Protein AF-A0A0A0NTT5-F1 (afdb_monomer_lite)

InterPro domains:
  IPR029017 Enolase-like, N-terminal [G3DSA:3.30.390.10] (23-67)

Foldseek 3Di:
DDDPDDPPDDPDDDPCCVVCPPVKDFDDKDWDWDQPPPDTWIKIWTDIPDPPDIDIDTDDDPPPPPDD

Structure (mmCIF, N/CA/C/O backbone):
data_AF-A0A0A0NTT5-F1
#
_entry.id   AF-A0A0A0NTT5-F1
#
loop_
_atom_site.group_PDB
_atom_site.id
_atom_site.type_symbol
_atom_site.label_atom_id
_atom_site.label_alt_id
_atom_site.label_comp_id
_atom_site.label_asym_id
_atom_site.label_entity_id
_atom_site.label_seq_id
_atom_site.pdbx_PDB_ins_code
_atom_site.Cartn_x
_atom_site.Cartn_y
_atom_site.Cartn_z
_atom_site.occupancy
_atom_site.B_iso_or_equiv
_atom_site.auth_seq_id
_atom_site.auth_comp_id
_atom_site.auth_asym_id
_atom_site.auth_atom_id
_atom_site.pdbx_PDB_model_num
ATOM 1 N N . MET A 1 1 ? 11.399 40.892 4.415 1.00 52.75 1 MET A N 1
ATOM 2 C CA . MET A 1 1 ? 12.524 40.471 3.551 1.00 52.75 1 MET A CA 1
ATOM 3 C C . MET A 1 1 ? 12.314 39.010 3.193 1.00 52.75 1 MET A C 1
ATOM 5 O O . MET A 1 1 ? 12.316 38.187 4.095 1.00 52.75 1 MET A O 1
ATOM 9 N N . SER A 1 2 ? 12.035 38.699 1.925 1.00 62.09 2 SER A N 1
ATOM 10 C CA . SER A 1 2 ? 11.919 37.308 1.463 1.00 62.09 2 SER A CA 1
ATOM 11 C C . SER A 1 2 ? 13.300 36.659 1.441 1.00 62.09 2 SER A C 1
ATOM 13 O O . SER A 1 2 ? 14.256 37.293 0.996 1.00 62.09 2 SER A O 1
ATOM 15 N N . ALA A 1 3 ? 13.405 35.421 1.927 1.00 63.81 3 ALA A N 1
ATOM 16 C CA . ALA A 1 3 ? 14.641 34.652 1.840 1.00 63.81 3 ALA A CA 1
ATOM 17 C C . ALA A 1 3 ? 15.075 34.511 0.364 1.00 63.81 3 ALA A C 1
ATOM 19 O O . ALA A 1 3 ? 14.207 34.355 -0.506 1.00 63.81 3 ALA A O 1
ATOM 20 N N . PRO A 1 4 ? 16.383 34.586 0.058 1.00 70.44 4 PRO A N 1
ATOM 21 C CA . PRO A 1 4 ? 16.876 34.321 -1.288 1.00 70.44 4 PRO A CA 1
ATOM 22 C C . PRO A 1 4 ? 16.442 32.911 -1.708 1.00 70.44 4 PRO A C 1
ATOM 24 O O . PRO A 1 4 ? 16.586 31.962 -0.941 1.00 70.44 4 PRO A O 1
ATOM 27 N N . ARG A 1 5 ? 15.866 32.772 -2.910 1.00 69.81 5 ARG A N 1
ATOM 28 C CA . ARG A 1 5 ? 15.549 31.454 -3.475 1.00 69.81 5 ARG A CA 1
ATOM 29 C C . ARG A 1 5 ? 16.869 30.721 -3.688 1.00 69.81 5 ARG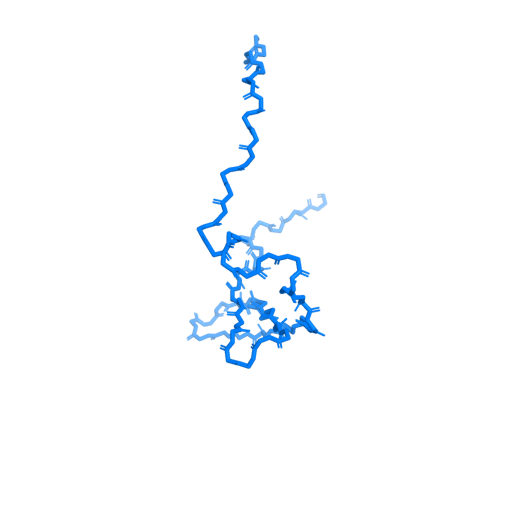 A C 1
ATOM 31 O O . ARG A 1 5 ? 17.638 31.106 -4.566 1.00 69.81 5 ARG A O 1
ATOM 38 N N . GLU A 1 6 ? 17.131 29.708 -2.872 1.00 72.00 6 GLU A N 1
ATOM 39 C CA . GLU A 1 6 ? 18.274 28.827 -3.076 1.00 72.00 6 GLU A CA 1
ATOM 40 C C . GLU A 1 6 ? 18.208 28.202 -4.481 1.00 72.00 6 GLU A C 1
ATOM 42 O O . GLU A 1 6 ? 17.110 27.922 -4.984 1.00 72.00 6 GLU A O 1
ATOM 47 N N . PRO A 1 7 ? 19.359 27.995 -5.147 1.00 74.00 7 PRO A N 1
ATOM 48 C CA . PRO A 1 7 ? 19.401 27.241 -6.389 1.00 74.00 7 PRO A CA 1
ATOM 49 C C . PRO A 1 7 ? 18.803 25.856 -6.137 1.00 74.00 7 PRO A C 1
ATOM 51 O O . PRO A 1 7 ? 19.251 25.136 -5.246 1.00 74.00 7 PRO A O 1
ATOM 54 N N . HIS A 1 8 ? 17.788 25.477 -6.911 1.00 73.06 8 HIS A N 1
ATOM 55 C CA . HIS A 1 8 ? 17.237 24.130 -6.855 1.00 73.06 8 HIS A CA 1
ATOM 56 C C . HIS A 1 8 ? 18.277 23.183 -7.450 1.00 73.06 8 HIS A C 1
ATOM 58 O O . HIS A 1 8 ? 18.384 23.021 -8.665 1.00 73.06 8 HIS A O 1
ATOM 64 N N . LEU A 1 9 ? 19.097 22.589 -6.587 1.00 77.06 9 LEU A N 1
ATOM 65 C CA . LEU A 1 9 ? 19.926 21.471 -6.999 1.00 77.06 9 LEU A CA 1
ATOM 66 C C . LEU A 1 9 ? 18.999 20.353 -7.494 1.00 77.06 9 LEU A C 1
ATOM 68 O O . LEU A 1 9 ? 17.931 20.141 -6.903 1.00 77.06 9 LEU A O 1
ATOM 72 N N . PRO A 1 10 ? 19.365 19.650 -8.579 1.00 78.38 10 PRO A N 1
ATOM 73 C CA . PRO A 1 10 ? 18.605 18.489 -9.002 1.00 78.38 10 PRO A CA 1
ATOM 74 C C . PRO A 1 10 ? 18.512 17.505 -7.827 1.00 78.38 10 PRO A C 1
ATOM 76 O O . PRO A 1 10 ? 19.481 17.358 -7.072 1.00 78.38 10 PRO A O 1
ATOM 79 N N . PRO A 1 11 ? 17.350 16.859 -7.631 1.00 75.56 11 PRO A N 1
ATOM 80 C CA . PRO A 1 11 ? 17.175 15.924 -6.535 1.00 75.56 11 PRO A CA 1
ATOM 81 C C . PRO A 1 11 ? 18.247 14.839 -6.613 1.00 75.56 11 PRO A C 1
ATOM 83 O O . PRO A 1 11 ? 18.559 14.336 -7.695 1.00 75.56 11 PRO A O 1
ATOM 86 N N . ALA A 1 12 ? 18.815 14.489 -5.459 1.00 78.69 12 ALA A N 1
ATOM 87 C CA . ALA A 1 12 ? 19.785 13.412 -5.379 1.00 78.69 12 ALA A CA 1
ATOM 88 C C . ALA A 1 12 ? 19.167 12.133 -5.954 1.00 78.69 12 ALA A C 1
ATOM 90 O O . ALA A 1 12 ? 18.093 11.693 -5.534 1.00 78.69 12 ALA A O 1
ATOM 91 N N . GLN A 1 13 ? 19.844 11.550 -6.938 1.00 73.31 13 GLN A N 1
ATOM 92 C CA . GLN A 1 13 ? 19.373 10.337 -7.579 1.00 73.31 13 GLN A CA 1
ATOM 93 C C . GLN A 1 13 ? 19.608 9.159 -6.639 1.00 73.31 13 GLN A C 1
ATOM 95 O O . GLN A 1 13 ? 20.705 8.978 -6.110 1.00 73.31 13 GLN A O 1
ATOM 100 N N . ALA A 1 14 ? 18.569 8.364 -6.405 1.00 72.69 14 ALA A N 1
ATOM 101 C CA . ALA A 1 14 ? 18.695 7.234 -5.506 1.00 72.69 14 ALA A CA 1
ATOM 102 C C . ALA A 1 14 ? 19.669 6.175 -6.069 1.00 72.69 14 ALA A C 1
ATOM 104 O O . ALA A 1 14 ? 19.681 5.941 -7.281 1.00 72.69 14 ALA A O 1
ATOM 105 N N . PRO A 1 15 ? 20.462 5.498 -5.218 1.00 70.88 15 PRO A N 1
ATOM 106 C CA . PRO A 1 15 ? 21.549 4.620 -5.666 1.00 70.88 15 PRO A CA 1
ATOM 107 C C . PRO A 1 15 ? 21.063 3.437 -6.516 1.00 70.88 15 PRO A C 1
ATOM 109 O O . PRO A 1 15 ? 21.750 3.004 -7.434 1.00 70.88 15 PRO A O 1
ATOM 112 N N . TRP A 1 16 ? 19.834 2.970 -6.290 1.00 71.56 16 TRP A N 1
ATOM 113 C CA . TRP A 1 16 ? 19.224 1.887 -7.067 1.00 71.56 16 TRP A CA 1
ATOM 114 C C . TRP A 1 16 ? 18.780 2.297 -8.480 1.00 71.56 16 TRP A C 1
ATOM 116 O O . TRP A 1 16 ? 18.407 1.434 -9.275 1.00 71.56 16 TRP A O 1
ATOM 126 N N . VAL A 1 17 ? 18.800 3.591 -8.821 1.00 73.62 17 VAL A N 1
ATOM 127 C CA . VAL A 1 17 ? 18.396 4.067 -10.154 1.00 73.62 17 VAL A CA 1
ATOM 128 C C . VAL A 1 17 ? 19.423 3.673 -11.215 1.00 73.62 17 VAL A C 1
ATOM 130 O O . VAL A 1 17 ? 19.028 3.335 -12.327 1.00 73.62 17 VAL A O 1
ATOM 133 N N . ALA A 1 18 ? 20.715 3.650 -10.878 1.00 71.38 18 ALA A N 1
ATOM 134 C CA . ALA A 1 18 ? 21.764 3.226 -11.807 1.00 71.38 18 ALA A CA 1
ATOM 135 C C . ALA A 1 18 ? 21.659 1.731 -12.161 1.00 71.38 18 ALA A C 1
ATOM 137 O O . ALA A 1 18 ? 21.878 1.355 -13.309 1.00 71.38 18 ALA A O 1
ATOM 138 N N . GLU A 1 19 ? 21.279 0.887 -11.196 1.00 67.12 19 GLU A N 1
ATOM 139 C CA . GLU A 1 19 ? 21.175 -0.565 -11.397 1.00 67.12 19 GLU A CA 1
ATOM 140 C C . GLU A 1 19 ? 19.848 -0.995 -12.035 1.00 67.12 19 GLU A C 1
ATOM 142 O O . GLU A 1 19 ? 19.820 -1.910 -12.859 1.00 67.12 19 GLU A O 1
ATOM 147 N N . ARG A 1 20 ? 18.730 -0.351 -11.666 1.00 67.62 20 ARG A N 1
ATOM 148 C CA . ARG A 1 20 ? 17.384 -0.767 -12.107 1.00 67.62 20 ARG A CA 1
ATOM 149 C C . ARG A 1 20 ? 16.820 0.057 -13.266 1.00 67.62 20 ARG A C 1
ATOM 151 O O . ARG A 1 20 ? 16.003 -0.468 -14.023 1.00 67.62 20 ARG A O 1
ATOM 158 N N . GLY A 1 21 ? 17.267 1.302 -13.442 1.00 67.56 21 GLY A N 1
ATOM 159 C CA . GLY A 1 21 ? 16.867 2.189 -14.540 1.00 67.56 21 GLY A CA 1
ATOM 160 C C . GLY A 1 21 ? 15.349 2.321 -14.750 1.00 67.56 21 GLY A C 1
ATOM 161 O O . GLY A 1 21 ? 14.539 2.037 -13.866 1.00 67.56 21 GLY A O 1
ATOM 162 N N . ASP A 1 22 ? 14.960 2.691 -15.9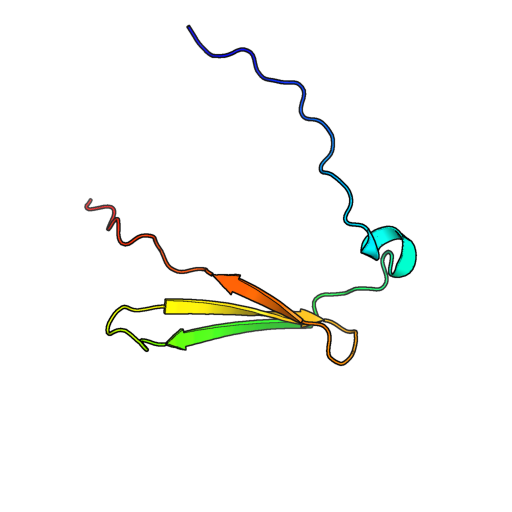74 1.00 65.38 22 ASP A N 1
ATOM 163 C CA . ASP A 1 22 ? 13.572 2.812 -16.459 1.00 65.38 22 ASP A CA 1
ATOM 164 C C . ASP A 1 22 ? 12.752 1.506 -16.435 1.00 65.38 22 ASP A C 1
ATOM 166 O O . ASP A 1 22 ? 11.619 1.468 -16.908 1.00 65.38 22 ASP A O 1
ATOM 170 N N . LYS A 1 23 ? 13.287 0.401 -15.913 1.00 82.69 23 LYS A N 1
ATOM 171 C CA . LYS A 1 23 ? 12.569 -0.879 -15.869 1.00 82.69 23 LYS A CA 1
ATOM 172 C C . LYS A 1 23 ? 11.671 -0.998 -14.648 1.00 82.69 23 LYS A C 1
ATOM 174 O O . LYS A 1 23 ? 10.691 -1.739 -14.702 1.00 82.69 23 LYS A O 1
ATOM 179 N N . LEU A 1 24 ? 11.977 -0.279 -13.566 1.00 87.56 24 LEU A N 1
ATOM 180 C CA . LEU A 1 24 ? 11.143 -0.292 -12.372 1.00 87.56 24 LEU A CA 1
ATOM 181 C C . LEU A 1 24 ? 9.865 0.514 -12.626 1.00 87.56 24 LEU A C 1
ATOM 183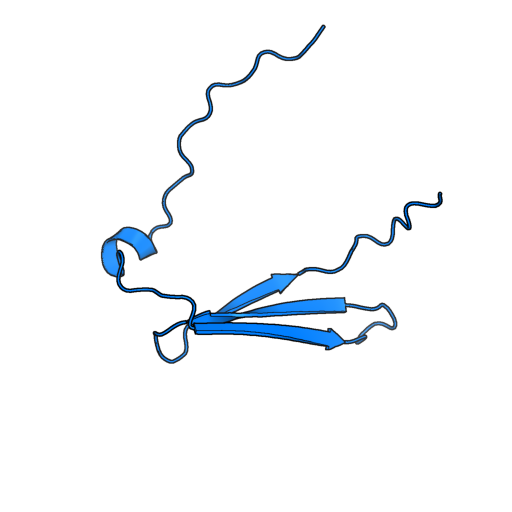 O O . LEU A 1 24 ? 9.901 1.692 -12.997 1.00 87.56 24 LEU A O 1
ATOM 187 N N . ARG A 1 25 ? 8.721 -0.138 -12.435 1.00 88.81 25 ARG A N 1
ATOM 188 C CA . ARG A 1 25 ? 7.392 0.438 -12.630 1.00 88.81 25 ARG A CA 1
ATOM 189 C C . ARG A 1 25 ? 6.532 0.145 -11.416 1.00 88.81 25 ARG A C 1
ATOM 191 O O . ARG A 1 25 ? 6.537 -0.968 -10.896 1.00 88.81 25 ARG A O 1
ATOM 198 N N . ILE A 1 26 ? 5.787 1.157 -10.986 1.00 93.88 26 ILE A N 1
ATOM 199 C CA . ILE A 1 26 ? 4.723 0.988 -9.999 1.00 93.88 26 ILE A CA 1
ATOM 200 C C . ILE A 1 26 ? 3.605 0.190 -10.668 1.00 93.88 26 ILE A C 1
ATOM 202 O O . ILE A 1 26 ? 3.165 0.545 -11.761 1.00 93.88 26 ILE A O 1
ATOM 206 N N . THR A 1 27 ? 3.161 -0.882 -10.022 1.00 97.00 27 THR A N 1
ATOM 207 C CA . THR A 1 27 ? 2.103 -1.767 -10.538 1.00 97.00 27 THR A CA 1
ATOM 208 C C . THR A 1 27 ? 0.793 -1.604 -9.781 1.00 97.00 27 THR A C 1
ATOM 210 O O . THR A 1 27 ? -0.271 -1.783 -10.367 1.00 97.00 27 THR A O 1
ATOM 213 N N . ALA A 1 28 ? 0.850 -1.229 -8.501 1.00 97.44 28 ALA A N 1
ATOM 214 C CA . ALA A 1 28 ? -0.332 -0.940 -7.701 1.00 97.44 28 ALA A CA 1
ATOM 215 C C . ALA A 1 28 ? -0.010 -0.010 -6.526 1.00 97.44 28 ALA A C 1
ATOM 217 O O . ALA A 1 28 ? 1.118 0.045 -6.033 1.00 97.44 28 ALA A O 1
ATOM 218 N N . VAL A 1 29 ? -1.042 0.675 -6.036 1.00 97.88 29 VAL A N 1
ATOM 219 C CA . VAL A 1 29 ? -1.011 1.420 -4.776 1.00 97.88 29 VAL A CA 1
ATOM 220 C C . VAL A 1 29 ? -2.193 0.966 -3.933 1.00 97.88 29 VAL A C 1
ATOM 222 O O . VAL A 1 29 ? -3.326 0.946 -4.411 1.00 97.88 29 VAL A O 1
ATOM 225 N N . ARG A 1 30 ? -1.935 0.588 -2.679 1.00 97.50 30 ARG A N 1
ATOM 226 C CA . ARG A 1 30 ? -2.968 0.157 -1.729 1.00 97.50 30 ARG A CA 1
ATOM 227 C C . ARG A 1 30 ? -2.852 0.928 -0.430 1.00 97.50 30 ARG A C 1
ATOM 229 O O . ARG A 1 30 ? -1.750 1.170 0.057 1.00 97.50 30 ARG A O 1
ATOM 236 N N . THR A 1 31 ? -3.991 1.263 0.154 1.00 96.94 31 THR A N 1
ATOM 237 C CA . THR A 1 31 ? -4.067 1.948 1.444 1.00 96.94 31 THR A CA 1
ATOM 238 C C . THR A 1 31 ? -4.575 1.009 2.523 1.00 96.94 31 THR A C 1
ATOM 240 O O . THR A 1 31 ? -5.542 0.279 2.311 1.00 96.94 31 THR A O 1
ATOM 243 N N . PHE A 1 32 ? -3.954 1.078 3.695 1.00 95.44 32 PHE A N 1
ATOM 244 C CA . PHE A 1 32 ? -4.332 0.323 4.881 1.00 95.44 32 PHE A CA 1
ATOM 245 C C . PHE A 1 32 ? -4.636 1.306 6.004 1.00 95.44 32 PHE A C 1
ATOM 247 O O . PHE A 1 32 ? -3.783 2.114 6.380 1.00 95.44 32 PHE A O 1
ATOM 254 N N . LEU A 1 33 ? -5.857 1.231 6.524 1.00 95.12 33 LEU A N 1
ATOM 255 C CA . LEU A 1 33 ? -6.264 1.949 7.724 1.00 95.12 33 LEU A CA 1
ATOM 256 C C . LEU A 1 33 ? -6.064 1.038 8.931 1.00 95.12 33 LEU A C 1
ATOM 258 O O . LEU A 1 33 ? -6.457 -0.127 8.907 1.00 95.12 33 LEU A O 1
ATOM 262 N N . THR A 1 34 ? -5.437 1.561 9.979 1.00 93.19 34 THR A N 1
ATOM 263 C CA . THR A 1 34 ? -5.187 0.817 11.218 1.00 93.19 34 THR A CA 1
ATOM 264 C C . THR A 1 34 ? -5.180 1.749 12.425 1.00 93.19 34 THR A C 1
ATOM 266 O O . THR A 1 34 ? -5.042 2.959 12.270 1.00 93.19 34 THR A O 1
ATOM 269 N N . ALA A 1 35 ? -5.339 1.202 13.629 1.00 93.44 35 ALA A N 1
ATOM 270 C CA . ALA A 1 35 ? -5.345 1.974 14.872 1.00 93.44 35 ALA A CA 1
ATOM 271 C C . ALA A 1 35 ? -4.703 1.218 16.053 1.00 93.44 35 ALA A C 1
ATOM 273 O O . ALA A 1 35 ? -5.350 1.014 17.079 1.00 93.44 35 ALA A O 1
ATOM 274 N N . PRO A 1 36 ? -3.426 0.796 15.954 1.00 86.44 36 PRO A N 1
ATOM 275 C CA . PRO A 1 36 ? -2.776 -0.005 16.993 1.00 86.44 36 PRO A CA 1
ATOM 276 C C . PRO A 1 36 ? -2.621 0.723 18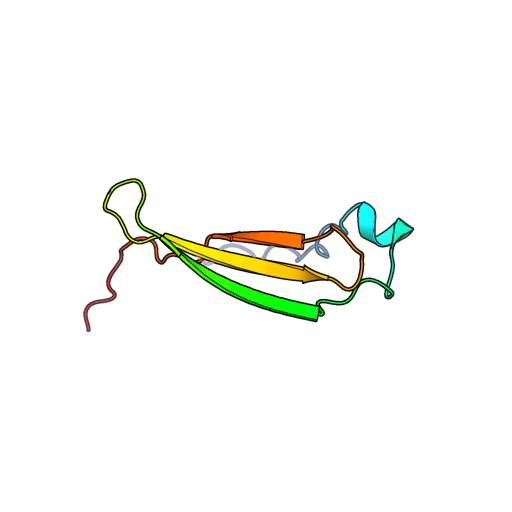.339 1.00 86.44 36 PRO A C 1
ATOM 278 O O . PRO A 1 36 ? -2.493 0.063 19.360 1.00 86.44 36 PRO A O 1
ATOM 281 N N . GLN A 1 37 ? -2.635 2.062 18.350 1.00 88.19 37 GLN A N 1
ATOM 282 C CA . GLN A 1 37 ? -2.528 2.901 19.557 1.00 88.19 37 GLN A CA 1
ATOM 283 C C . GLN A 1 37 ? -3.810 3.711 19.827 1.00 88.19 37 GLN A C 1
ATOM 285 O O . GLN A 1 37 ? -3.768 4.750 20.475 1.00 88.19 37 GLN A O 1
ATOM 290 N N . GLY A 1 38 ? -4.946 3.298 19.253 1.00 86.38 38 GLY A N 1
ATOM 291 C CA . GLY A 1 38 ? -6.213 4.034 19.360 1.00 86.38 38 GLY A CA 1
ATOM 292 C C . GLY A 1 38 ? -6.313 5.293 18.485 1.00 86.38 38 GLY A C 1
ATOM 293 O O . GLY A 1 38 ? -7.384 5.885 18.400 1.00 86.38 38 GLY A O 1
ATOM 294 N N . CYS A 1 39 ? -5.241 5.675 17.783 1.00 85.44 39 CYS A N 1
ATOM 295 C CA . CYS A 1 39 ? -5.235 6.760 16.798 1.00 85.44 39 CYS A CA 1
ATOM 296 C C . CYS A 1 39 ? -5.311 6.211 15.363 1.00 85.44 39 CYS A C 1
ATOM 298 O O . CYS A 1 39 ? -4.700 5.175 15.093 1.00 85.44 39 CYS A O 1
ATOM 300 N N . PRO A 1 40 ? -6.001 6.886 14.425 1.00 89.00 40 PRO A N 1
ATOM 301 C CA . PRO A 1 40 ? -6.078 6.443 13.037 1.00 89.00 40 PRO A CA 1
ATOM 302 C C . PRO A 1 40 ? -4.745 6.639 12.299 1.00 89.00 40 PRO A C 1
ATOM 304 O O . PRO A 1 40 ? -4.218 7.747 12.181 1.00 89.00 40 PRO A O 1
ATOM 307 N N . TYR A 1 41 ? -4.229 5.552 11.733 1.00 91.44 41 TYR A N 1
ATOM 308 C CA . TYR A 1 41 ? -3.072 5.543 10.848 1.00 91.44 41 TYR A CA 1
ATOM 309 C C . TYR A 1 41 ? -3.482 5.136 9.439 1.00 91.44 41 TYR A C 1
ATOM 311 O O . TYR A 1 41 ? -4.178 4.138 9.251 1.00 91.44 41 TYR A O 1
ATOM 319 N N . LEU A 1 42 ? -3.002 5.890 8.453 1.00 94.56 42 LEU A N 1
ATOM 320 C CA . LEU A 1 42 ? -3.140 5.576 7.039 1.00 94.56 42 LEU A CA 1
ATOM 321 C C . LEU A 1 42 ? -1.756 5.265 6.475 1.00 94.56 42 LEU A C 1
ATOM 323 O O . LEU A 1 42 ? -0.873 6.128 6.433 1.00 94.56 42 LEU A O 1
ATOM 327 N N . ILE A 1 43 ? -1.575 4.016 6.051 1.00 95.31 43 ILE A N 1
ATOM 328 C CA . ILE A 1 43 ? -0.342 3.525 5.435 1.00 95.31 43 ILE A CA 1
ATOM 329 C C . ILE A 1 43 ? -0.597 3.261 3.956 1.00 95.31 43 ILE A C 1
ATOM 331 O O . ILE A 1 43 ? -1.533 2.547 3.600 1.00 95.31 43 ILE A O 1
ATOM 335 N N . ALA A 1 44 ? 0.253 3.812 3.096 1.00 97.12 44 ALA A N 1
ATOM 336 C CA . ALA A 1 44 ? 0.267 3.510 1.672 1.00 97.12 44 ALA A CA 1
ATOM 337 C C . ALA A 1 44 ? 1.343 2.460 1.379 1.00 97.12 44 ALA A C 1
ATOM 339 O O . ALA A 1 44 ? 2.503 2.625 1.759 1.00 97.12 44 ALA A O 1
ATOM 340 N N . ARG A 1 45 ? 0.963 1.392 0.678 1.00 97.12 45 ARG A N 1
ATOM 341 C CA . ARG A 1 45 ? 1.876 0.423 0.075 1.00 97.12 45 ARG A CA 1
ATOM 342 C C . ARG A 1 45 ? 1.921 0.655 -1.425 1.00 97.12 45 ARG A C 1
ATOM 344 O O . ARG A 1 45 ? 0.876 0.695 -2.069 1.00 97.12 45 ARG A O 1
ATOM 351 N N . VAL A 1 46 ? 3.126 0.750 -1.968 1.00 97.50 46 VAL A N 1
ATOM 352 C CA . VAL A 1 46 ? 3.370 0.895 -3.405 1.00 97.50 46 VAL A CA 1
ATOM 353 C C . VAL A 1 46 ? 4.044 -0.376 -3.897 1.00 97.50 46 VAL A C 1
ATOM 355 O O . VAL A 1 46 ? 5.174 -0.664 -3.512 1.00 97.50 46 VAL A O 1
ATOM 358 N N . GLU A 1 47 ? 3.337 -1.159 -4.702 1.00 96.69 47 GLU A N 1
ATOM 359 C CA . GLU A 1 47 ? 3.865 -2.372 -5.326 1.00 96.69 47 GLU A CA 1
ATOM 360 C C . GLU A 1 47 ? 4.614 -2.027 -6.611 1.00 96.69 47 GLU A C 1
ATOM 362 O O . GLU A 1 47 ? 4.302 -1.044 -7.292 1.00 96.69 47 GLU A O 1
ATOM 367 N N . THR A 1 48 ? 5.604 -2.851 -6.946 1.00 94.50 48 THR A N 1
ATOM 368 C CA . THR A 1 48 ? 6.386 -2.698 -8.171 1.00 94.50 48 THR A CA 1
ATOM 369 C C . THR A 1 48 ? 6.314 -3.953 -9.032 1.00 94.50 48 THR A C 1
ATOM 371 O O . THR A 1 48 ? 5.828 -4.999 -8.601 1.00 94.50 48 THR A O 1
ATOM 374 N N . ASN A 1 49 ? 6.785 -3.848 -10.271 1.00 93.62 49 ASN A N 1
ATOM 375 C CA . ASN A 1 49 ? 6.943 -4.986 -11.175 1.00 93.62 49 ASN A CA 1
ATOM 376 C C . ASN A 1 49 ? 8.138 -5.891 -10.827 1.00 93.62 49 ASN A C 1
ATOM 378 O O . ASN A 1 49 ? 8.364 -6.869 -11.536 1.00 93.62 49 ASN A O 1
ATOM 382 N N . ASP A 1 50 ? 8.890 -5.584 -9.768 1.00 91.44 50 ASP A N 1
ATOM 383 C CA . ASP A 1 50 ? 9.926 -6.465 -9.244 1.00 91.44 50 ASP A CA 1
ATOM 384 C C . ASP A 1 50 ? 9.391 -7.273 -8.044 1.00 91.44 50 ASP A C 1
ATOM 386 O O . ASP A 1 50 ? 9.013 -6.678 -7.024 1.00 91.44 50 ASP A O 1
ATOM 390 N N . PRO A 1 51 ? 9.330 -8.616 -8.146 1.00 90.44 51 PRO A N 1
ATOM 391 C CA . PRO A 1 51 ? 8.829 -9.471 -7.081 1.00 90.44 51 PRO A CA 1
ATOM 392 C C . PRO A 1 51 ? 9.512 -9.214 -5.732 1.00 90.44 51 PRO A C 1
ATOM 394 O O . PRO A 1 51 ? 10.719 -9.354 -5.568 1.00 90.44 51 PRO A O 1
ATOM 397 N N . GLY A 1 52 ? 8.707 -8.875 -4.726 1.00 88.62 52 GLY A N 1
ATOM 398 C CA . GLY A 1 52 ? 9.180 -8.641 -3.360 1.00 88.62 52 GLY A CA 1
ATOM 399 C C . GLY A 1 52 ? 9.624 -7.205 -3.071 1.00 88.62 52 GLY A C 1
ATOM 400 O O . GLY A 1 52 ? 9.671 -6.841 -1.896 1.00 88.62 52 GLY A O 1
ATOM 401 N N . LEU A 1 53 ? 9.848 -6.356 -4.085 1.00 92.62 53 LEU A N 1
ATOM 402 C CA . LEU A 1 53 ? 10.085 -4.930 -3.857 1.00 92.62 53 LEU A CA 1
ATOM 403 C C . LEU A 1 53 ? 8.761 -4.161 -3.759 1.00 92.62 53 LEU A C 1
ATOM 405 O O . LEU A 1 53 ? 7.974 -4.088 -4.708 1.00 92.62 53 LEU A O 1
ATOM 409 N N . TYR A 1 54 ? 8.560 -3.504 -2.621 1.00 94.94 54 TYR A N 1
ATOM 410 C CA . TYR A 1 54 ? 7.481 -2.546 -2.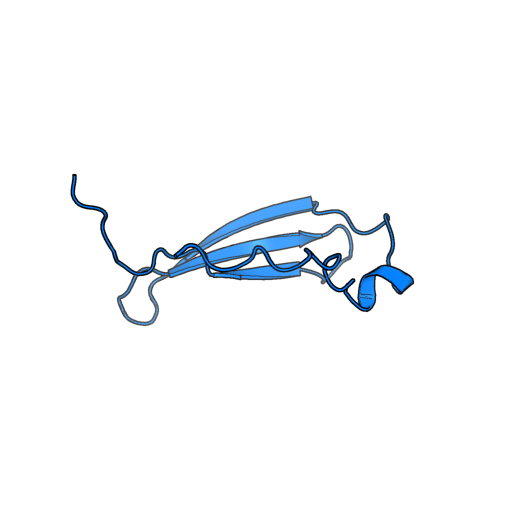414 1.00 94.94 54 TYR A CA 1
ATOM 411 C C . TYR A 1 54 ? 7.926 -1.417 -1.480 1.00 94.94 54 TYR A C 1
ATOM 413 O O . TYR A 1 54 ? 8.773 -1.605 -0.608 1.00 94.94 54 TYR A O 1
ATOM 421 N N . GLY A 1 55 ? 7.333 -0.239 -1.660 1.00 94.69 55 GLY A N 1
ATOM 422 C CA . GLY A 1 55 ? 7.498 0.902 -0.761 1.00 94.69 55 GLY A CA 1
ATOM 423 C C . GLY A 1 55 ? 6.390 0.961 0.290 1.00 94.69 55 GLY A C 1
ATOM 424 O O . GLY A 1 55 ? 5.257 0.550 0.025 1.00 94.69 55 GLY A O 1
ATOM 425 N N . LEU A 1 56 ? 6.706 1.511 1.465 1.00 96.62 56 LEU A N 1
ATOM 426 C CA . LEU A 1 56 ? 5.737 1.868 2.503 1.00 96.62 56 LEU A CA 1
ATOM 427 C C . LEU A 1 56 ? 5.860 3.354 2.838 1.00 96.62 56 LEU A C 1
ATOM 429 O O . LEU A 1 56 ? 6.963 3.859 3.037 1.00 96.62 5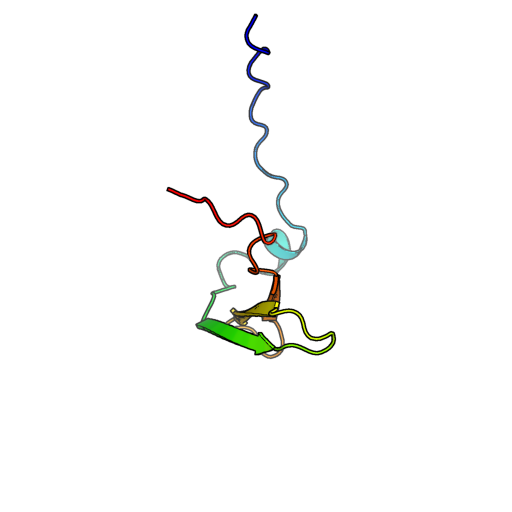6 LEU A O 1
ATOM 433 N N . GLY A 1 57 ? 4.724 4.040 2.922 1.00 93.44 57 GLY A N 1
ATOM 434 C CA . GLY A 1 57 ? 4.651 5.456 3.266 1.00 93.44 57 GLY A CA 1
ATOM 435 C C . GLY A 1 57 ? 3.579 5.735 4.312 1.00 93.44 57 GLY A C 1
ATOM 436 O O . GLY A 1 57 ? 2.519 5.106 4.321 1.00 93.44 57 GLY A O 1
ATOM 437 N N . ARG A 1 58 ? 3.846 6.709 5.185 1.00 92.38 58 ARG A N 1
ATOM 438 C CA . ARG A 1 58 ? 2.834 7.281 6.078 1.00 92.38 58 ARG A CA 1
ATOM 439 C C . ARG A 1 58 ? 2.067 8.362 5.327 1.00 92.38 58 ARG A C 1
ATOM 441 O O . ARG A 1 58 ? 2.682 9.257 4.758 1.00 92.38 58 ARG A O 1
ATOM 448 N N . ALA A 1 59 ? 0.744 8.297 5.386 1.00 90.75 59 ALA A N 1
ATOM 449 C CA . ALA A 1 59 ? -0.140 9.264 4.743 1.00 90.75 59 ALA A CA 1
ATOM 450 C C . ALA A 1 59 ? -1.283 9.729 5.668 1.00 90.75 59 ALA A C 1
ATOM 452 O O . ALA A 1 59 ? -2.293 10.254 5.208 1.00 90.75 59 ALA A O 1
ATOM 453 N N . SER A 1 60 ? -1.122 9.564 6.985 1.00 85.56 60 SER A N 1
ATOM 454 C CA . SER A 1 60 ? -1.976 10.226 7.975 1.00 85.56 60 SER A CA 1
ATOM 455 C C . SER A 1 60 ? -1.772 11.741 7.945 1.00 85.56 60 SER A C 1
ATOM 457 O O . SER A 1 60 ? -0.631 12.204 7.878 1.00 85.56 60 SER A O 1
ATOM 459 N N . THR A 1 61 ? -2.859 12.501 8.084 1.00 79.25 61 THR A N 1
ATOM 460 C CA . THR A 1 61 ? -2.782 13.923 8.449 1.00 79.25 61 THR A CA 1
ATOM 461 C C . THR A 1 61 ? -2.215 14.046 9.868 1.00 79.25 61 THR A C 1
ATOM 463 O O . THR A 1 61 ? -2.328 13.109 10.662 1.00 79.25 61 THR A O 1
ATOM 466 N N . ASP A 1 62 ? -1.579 15.168 10.216 1.00 72.12 62 ASP A N 1
ATOM 467 C CA . ASP A 1 62 ? -0.988 15.336 11.557 1.00 72.12 62 ASP A CA 1
ATOM 468 C C . ASP A 1 62 ? -2.027 15.580 12.675 1.00 72.12 62 ASP A C 1
ATOM 470 O O . ASP A 1 62 ? -1.660 15.812 13.824 1.00 72.12 62 ASP A O 1
ATOM 474 N N . GLY A 1 63 ? -3.323 15.502 12.353 1.00 64.56 63 GLY A N 1
ATOM 475 C CA . GLY A 1 63 ? -4.413 15.806 13.277 1.00 64.56 63 GLY A CA 1
ATOM 476 C C . GLY A 1 63 ? -4.820 17.282 13.308 1.00 64.56 63 GLY A C 1
ATOM 477 O O . GLY A 1 63 ? -5.823 17.603 13.948 1.00 64.56 63 GLY A O 1
ATOM 478 N N . SER A 1 64 ? -4.136 18.174 12.582 1.00 64.81 64 SER A N 1
ATOM 479 C CA . SER A 1 64 ? -4.665 19.503 12.264 1.00 64.81 64 SER A CA 1
ATOM 480 C C . SER A 1 64 ? -5.882 19.360 11.347 1.00 64.81 64 SER A C 1
ATOM 482 O O . SER A 1 64 ? -5.814 19.305 10.121 1.00 64.81 64 SER A O 1
ATOM 484 N N . VAL A 1 65 ? -7.053 19.260 11.973 1.00 61.22 65 VAL A N 1
ATOM 485 C CA . VAL A 1 65 ? -8.317 19.570 11.314 1.00 61.22 65 VAL A CA 1
ATOM 486 C C . VAL A 1 65 ? -8.225 21.040 10.927 1.00 61.22 65 VAL A C 1
ATOM 488 O O . VAL A 1 65 ? -8.288 21.910 11.798 1.00 61.22 65 VAL A O 1
ATOM 491 N N . GLN A 1 66 ? -8.061 21.324 9.634 1.00 55.44 66 GLN A N 1
ATOM 492 C CA . GLN A 1 66 ? -8.340 22.651 9.103 1.00 55.44 66 GLN A CA 1
ATOM 493 C C . GLN A 1 66 ? -9.832 22.896 9.364 1.00 55.44 66 GLN A C 1
ATOM 495 O O . GLN A 1 66 ? -10.694 22.395 8.641 1.00 55.44 66 GLN A O 1
ATOM 500 N N . ARG A 1 67 ? -10.150 23.558 10.482 1.00 51.34 67 ARG A N 1
ATOM 501 C CA . ARG A 1 67 ? -11.496 24.083 10.706 1.00 51.34 67 ARG A CA 1
ATOM 502 C C . ARG A 1 67 ? -11.767 25.127 9.614 1.00 51.34 67 ARG A C 1
ATOM 504 O O . ARG A 1 67 ? -10.819 25.826 9.247 1.00 51.34 67 ARG A O 1
ATOM 511 N N . PRO A 1 68 ? -12.995 25.183 9.071 1.00 62.31 68 PRO A N 1
ATOM 512 C CA . PRO A 1 68 ? -13.373 26.244 8.147 1.00 62.31 68 PRO A CA 1
ATOM 513 C C . PRO A 1 68 ? -13.181 27.626 8.779 1.00 62.31 68 PRO A C 1
ATOM 515 O O . PRO A 1 68 ? -13.294 27.729 10.026 1.00 62.31 68 PRO A O 1
#

Sequence (68 aa):
MSAPREPHLPPAQAPWVAERGDKLRITAVRTFLTAPQGCPYLIARVETNDPGLYGLGRASTDGSVQRP

Organism: Streptomyces rapamycinicus (strain ATCC 29253 / DSM 41530 / NRRL 5491 / AYB-994) (NCBI:txid1343740)

pLDDT: mean 82.08, std 13.18, range [51.34, 97.88]

Radius of gyration: 17.94 Å; chains: 1; bounding box: 35×50×36 Å

Secondary structure (DSSP, 8-state):
-PPP----PPPPPPTHHHHHGGG--EEEEEEEEE-TTSS-EEEEEEEESSTT-EEEEE----S-----